Protein AF-A0A955BKN8-F1 (afdb_monomer_lite)

Foldseek 3Di:
DDDDDDDDPPPPPDPDPDPDDDDDPDDDPLVLAEDELVVVVVCLVVVQAAEEELDPDVVQCLVLAFPSHDYPVVCVVCVVVDDLARAYEYAYCDPPRVSQSVVLVVSVVVRSVRRHYYPNGSVSCVVVVGDGD

pLDDT: mean 83.23, std 20.93, range [38.75, 98.19]

Secondary structure (DSSP, 8-state):
-------------------------SS-TTTTSEE-HHHHHHHHHTTSEEEEE--S-HHHHHTTPBTTEE-HHHHHHHGGGS-TTSEEEEE-SSGGGHHHHHHHHHHHHTT-TTEEEETTHHHHHHHTT--B-

Sequence (133 aa):
MTRYLGAGFALQLGMSPLRHNYLVLGECIMADRSINVAQARNDVQVANALLVCAYEDDEKCKQNQLEDSISLQEFNTKKDELTEDREIIFYCACPNDELSSELAQQYQDRGFRQAKFLEGGVEAWKNQGFPVA

Structure (mmCIF, N/CA/C/O backbone):
data_AF-A0A955BKN8-F1
#
_entry.id   AF-A0A955BKN8-F1
#
loop_
_atom_site.group_PDB
_atom_site.id
_atom_site.type_symbol
_atom_site.label_atom_id
_atom_site.label_alt_id
_atom_site.label_comp_id
_atom_site.label_asym_id
_atom_site.label_entity_id
_atom_site.label_seq_id
_atom_site.pdbx_PDB_ins_code
_atom_site.Cartn_x
_atom_site.Cartn_y
_atom_site.Cartn_z
_atom_site.occupancy
_atom_site.B_iso_or_equiv
_atom_site.auth_seq_id
_atom_site.auth_comp_id
_atom_site.auth_asym_id
_atom_site.auth_atom_id
_atom_site.pdbx_PDB_model_num
ATOM 1 N N . MET A 1 1 ? -21.159 -34.997 -65.247 1.00 51.34 1 MET A N 1
ATOM 2 C CA . MET A 1 1 ? -20.323 -35.162 -64.040 1.00 51.34 1 MET A CA 1
ATOM 3 C C . MET A 1 1 ? -19.461 -33.923 -63.925 1.00 51.34 1 MET A C 1
ATOM 5 O O . MET A 1 1 ? -18.718 -33.704 -64.862 1.00 51.34 1 MET A O 1
ATOM 9 N N . THR A 1 2 ? -19.677 -33.092 -62.900 1.00 39.97 2 THR A N 1
ATOM 10 C CA . THR A 1 2 ? -18.671 -32.392 -62.068 1.00 39.97 2 THR A CA 1
ATOM 11 C C . THR A 1 2 ? -19.455 -31.570 -61.040 1.00 39.97 2 THR A C 1
ATOM 13 O O . THR A 1 2 ? -20.379 -30.838 -61.379 1.00 39.97 2 THR A O 1
ATOM 16 N N . ARG A 1 3 ? -19.146 -31.813 -59.768 1.00 47.12 3 ARG A N 1
ATOM 17 C CA . ARG A 1 3 ? -19.747 -31.224 -58.564 1.00 47.12 3 ARG A CA 1
ATOM 18 C C . ARG A 1 3 ? -19.291 -29.771 -58.411 1.00 47.12 3 ARG A C 1
ATOM 20 O O . ARG A 1 3 ? -18.150 -29.516 -58.750 1.00 47.12 3 ARG A O 1
ATOM 27 N N . TYR A 1 4 ? -20.094 -28.904 -57.792 1.00 43.53 4 TYR A N 1
ATOM 28 C CA . TYR A 1 4 ? -19.626 -27.972 -56.751 1.00 43.53 4 TYR A CA 1
ATOM 29 C C . TYR A 1 4 ? -20.832 -27.443 -55.957 1.00 43.53 4 TYR A C 1
ATOM 31 O O . TYR A 1 4 ? -21.659 -26.695 -56.466 1.00 43.53 4 TYR A O 1
ATOM 39 N N . LEU A 1 5 ? -20.933 -27.893 -54.704 1.00 51.81 5 LEU A N 1
ATOM 40 C CA . LEU A 1 5 ? -21.742 -27.286 -53.649 1.00 51.81 5 LEU A CA 1
ATOM 41 C C . LEU A 1 5 ? -20.912 -26.139 -53.066 1.00 51.81 5 LEU A C 1
ATOM 43 O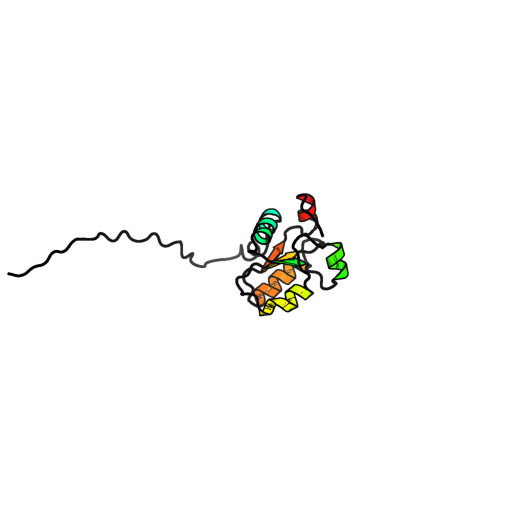 O . LEU A 1 5 ? -19.814 -26.380 -52.570 1.00 51.81 5 LEU A O 1
ATOM 47 N N . GLY A 1 6 ? -21.426 -24.915 -53.130 1.00 38.75 6 GLY A N 1
ATOM 48 C CA . GLY A 1 6 ? -20.866 -23.754 -52.445 1.00 38.75 6 GLY A CA 1
ATOM 49 C C . GLY A 1 6 ? -21.928 -23.154 -51.538 1.00 38.75 6 GLY A C 1
ATOM 50 O O . GLY A 1 6 ? -22.732 -22.341 -51.984 1.00 38.75 6 GLY A O 1
ATOM 51 N N . ALA A 1 7 ? -21.959 -23.592 -50.281 1.00 52.12 7 ALA A N 1
ATOM 52 C CA . ALA A 1 7 ? -22.715 -22.934 -49.228 1.00 52.12 7 ALA A CA 1
ATOM 53 C C . ALA A 1 7 ? -22.016 -21.609 -48.894 1.00 52.12 7 ALA A C 1
ATOM 55 O O . ALA A 1 7 ? -20.889 -21.603 -48.398 1.00 52.12 7 ALA A O 1
ATOM 56 N N . GLY A 1 8 ? -22.673 -20.490 -49.193 1.00 40.53 8 GLY A N 1
ATOM 57 C CA . GLY A 1 8 ? -22.252 -19.175 -48.729 1.00 40.53 8 GLY A CA 1
ATOM 58 C C . GLY A 1 8 ? -22.480 -19.067 -47.225 1.00 40.53 8 GLY A C 1
ATOM 59 O O . GLY A 1 8 ? -23.577 -18.736 -46.788 1.00 40.53 8 GLY A O 1
ATOM 60 N N . PHE A 1 9 ? -21.449 -19.353 -46.432 1.00 47.19 9 PHE A N 1
ATOM 61 C CA . PHE A 1 9 ? -21.378 -18.879 -45.055 1.00 47.19 9 PHE A CA 1
ATOM 62 C C . PHE A 1 9 ? -21.058 -17.384 -45.112 1.00 47.19 9 PHE A C 1
ATOM 64 O O . PHE A 1 9 ? -19.929 -16.985 -45.398 1.00 47.19 9 PHE A O 1
ATOM 71 N N . ALA A 1 10 ? -22.074 -16.553 -44.883 1.00 45.81 10 ALA A N 1
ATOM 72 C CA . ALA A 1 10 ? -21.869 -15.156 -44.551 1.00 45.81 10 ALA A CA 1
ATOM 73 C C . ALA A 1 10 ? -21.080 -15.109 -43.235 1.00 45.81 10 ALA A C 1
ATOM 75 O O . ALA A 1 10 ? -21.600 -15.431 -42.168 1.00 45.81 10 ALA A O 1
ATOM 76 N N . LEU A 1 11 ? -19.794 -14.771 -43.334 1.00 42.34 11 LEU A N 1
ATOM 77 C CA . LEU A 1 11 ? -18.946 -14.450 -42.197 1.00 42.34 11 LEU A CA 1
ATOM 78 C C . LEU A 1 11 ? -19.540 -13.226 -41.503 1.00 42.34 11 LEU A C 1
ATOM 80 O O . LEU A 1 11 ? -19.428 -12.095 -41.972 1.00 42.34 11 LEU A O 1
ATOM 84 N N . GLN A 1 12 ? -20.192 -13.487 -40.378 1.00 43.38 12 GLN A N 1
ATOM 85 C CA . GLN A 1 12 ? -20.501 -12.505 -39.360 1.00 43.38 12 GLN A CA 1
ATOM 86 C C . GLN A 1 12 ? -19.153 -11.975 -38.861 1.00 43.38 12 GLN A C 1
ATOM 88 O O . GLN A 1 12 ? -18.432 -12.656 -38.133 1.00 43.38 12 GLN A O 1
ATOM 93 N N . LEU A 1 13 ? -18.757 -10.807 -39.374 1.00 47.28 13 LEU A N 1
ATOM 94 C CA . LEU A 1 13 ? -17.548 -10.110 -38.956 1.00 47.28 13 LEU A CA 1
ATOM 95 C C . LEU A 1 13 ? -17.603 -9.936 -37.439 1.00 47.28 13 LEU A C 1
ATOM 97 O O . LEU A 1 13 ? -18.543 -9.352 -36.898 1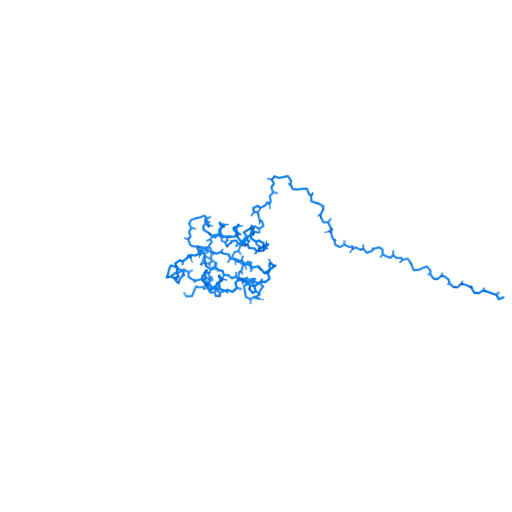.00 47.28 13 LEU A O 1
ATOM 101 N N . GLY A 1 14 ? -16.604 -10.515 -36.779 1.00 43.66 14 GLY A N 1
ATOM 102 C CA . GLY A 1 14 ? -16.444 -10.483 -35.342 1.00 43.66 14 GLY A CA 1
ATOM 103 C C . GLY A 1 14 ? -16.445 -9.052 -34.823 1.00 43.66 14 GLY A C 1
ATOM 104 O O . GLY A 1 14 ? -15.682 -8.200 -35.278 1.00 43.66 14 GLY A O 1
ATOM 105 N N . MET A 1 15 ? -17.287 -8.817 -33.822 1.00 46.47 15 MET A N 1
ATOM 106 C CA . MET A 1 15 ? -17.069 -7.758 -32.849 1.00 46.47 15 MET A CA 1
ATOM 107 C C . MET A 1 15 ? -15.809 -8.131 -32.062 1.00 46.47 15 MET A C 1
ATOM 109 O O . MET A 1 15 ? -15.871 -8.808 -31.041 1.00 46.47 15 MET A O 1
ATOM 113 N N . SER A 1 16 ? -14.649 -7.755 -32.589 1.00 47.81 16 SER A N 1
ATOM 114 C CA . SER A 1 16 ? -13.401 -7.766 -31.834 1.00 47.81 16 SER A CA 1
ATOM 115 C C . SER A 1 16 ? -13.460 -6.644 -30.790 1.00 47.81 16 SER A C 1
ATOM 117 O O . SER A 1 16 ? -13.857 -5.528 -31.141 1.00 47.81 16 SER A O 1
ATOM 119 N N . PRO A 1 17 ? -13.084 -6.892 -29.522 1.00 40.28 17 PRO A N 1
ATOM 120 C CA . PRO A 1 17 ? -13.060 -5.847 -28.512 1.00 40.28 17 PRO A CA 1
ATOM 121 C C . PRO A 1 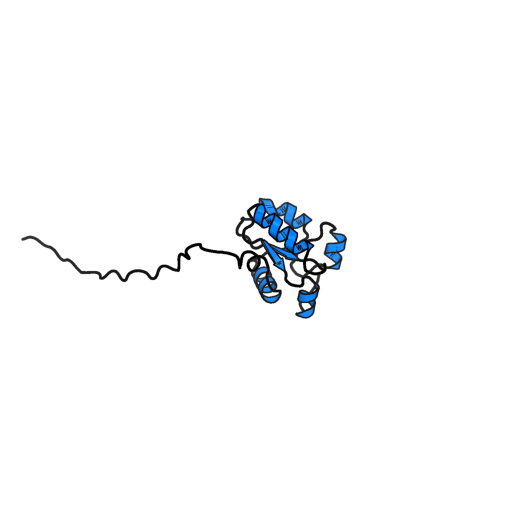17 ? -12.000 -4.799 -28.864 1.00 40.28 17 PRO A C 1
ATOM 123 O O . PRO A 1 17 ? -10.978 -5.074 -29.495 1.00 40.28 17 PRO A O 1
ATOM 126 N N . LEU A 1 18 ? -12.322 -3.567 -28.491 1.00 40.53 18 LEU A N 1
ATOM 127 C CA . LEU A 1 18 ? -11.687 -2.320 -28.890 1.00 40.53 18 LEU A CA 1
ATOM 128 C C . LEU A 1 18 ? -10.165 -2.348 -28.686 1.00 40.53 18 LEU A C 1
ATOM 130 O O . LEU A 1 18 ? -9.668 -2.279 -27.565 1.00 40.53 18 LEU A O 1
ATOM 134 N N . ARG A 1 19 ? -9.421 -2.355 -29.794 1.00 42.38 19 ARG A N 1
ATOM 135 C CA . ARG A 1 19 ? -8.012 -1.958 -29.824 1.00 42.38 19 ARG A CA 1
ATOM 136 C C . ARG A 1 19 ? -7.978 -0.430 -29.725 1.00 42.38 19 ARG A C 1
ATOM 138 O O . ARG A 1 19 ? -8.045 0.252 -30.746 1.00 42.38 19 ARG A O 1
ATOM 145 N N . HIS A 1 20 ? -7.975 0.106 -28.505 1.00 45.31 20 HIS A N 1
ATOM 146 C CA . HIS A 1 20 ? -7.913 1.553 -28.307 1.00 45.31 20 HIS A CA 1
ATOM 147 C C . HIS A 1 20 ? -6.553 2.086 -28.760 1.00 45.31 20 HIS A C 1
ATOM 149 O O . HIS A 1 20 ? -5.495 1.709 -28.262 1.00 45.31 20 HIS A O 1
ATOM 155 N N . ASN A 1 21 ? -6.634 2.925 -29.786 1.00 40.91 21 ASN A N 1
ATOM 156 C CA . ASN A 1 21 ? -5.540 3.606 -30.446 1.00 40.91 21 ASN A CA 1
ATOM 157 C C . ASN A 1 21 ? -5.006 4.710 -29.521 1.00 40.91 21 ASN A C 1
ATOM 159 O O . ASN A 1 21 ? -5.771 5.528 -29.012 1.00 40.91 21 ASN A O 1
ATOM 163 N N . TYR A 1 22 ? -3.700 4.689 -29.288 1.00 49.53 22 TYR A N 1
ATOM 164 C CA . TYR A 1 22 ? -2.992 5.500 -28.305 1.00 49.53 22 TYR A CA 1
ATOM 165 C C . TYR A 1 22 ? -2.803 6.936 -28.821 1.00 49.53 22 TYR A C 1
ATOM 167 O O . TYR A 1 22 ? -1.988 7.174 -29.709 1.00 49.53 22 TYR A O 1
ATOM 175 N N . LEU A 1 23 ? -3.539 7.893 -28.254 1.00 43.78 23 LEU A N 1
ATOM 176 C CA . LEU A 1 23 ? -3.232 9.327 -28.288 1.00 43.78 23 LEU A CA 1
ATOM 177 C C . LEU A 1 23 ? -3.632 9.914 -26.928 1.00 43.78 23 LEU A C 1
ATOM 179 O O . LEU A 1 23 ? -4.776 10.315 -26.738 1.00 43.78 23 LEU A O 1
ATOM 183 N N . VAL A 1 24 ? -2.700 9.940 -25.972 1.00 46.44 24 VAL A N 1
ATOM 184 C CA . VAL A 1 24 ? -2.889 10.613 -24.677 1.00 46.44 24 VAL A CA 1
ATOM 185 C C . VAL A 1 24 ? -2.011 11.861 -24.666 1.00 46.44 24 VAL A C 1
ATOM 187 O O . VAL A 1 24 ? -0.819 11.804 -24.373 1.00 46.44 24 VAL A O 1
ATOM 190 N N . LEU A 1 25 ? -2.601 12.996 -25.042 1.00 46.97 25 LEU A N 1
ATOM 191 C CA . LEU A 1 25 ? -2.052 14.317 -24.753 1.00 46.97 25 LEU A CA 1
ATOM 192 C C . LEU A 1 25 ? -2.634 14.770 -23.408 1.00 46.97 25 LEU A C 1
ATOM 194 O O . LEU A 1 25 ? -3.795 15.151 -23.336 1.00 46.97 25 LEU A O 1
ATOM 198 N N . GLY A 1 26 ? -1.812 14.741 -22.358 1.00 49.31 26 GLY A N 1
ATOM 199 C CA . GLY A 1 26 ? -1.902 15.708 -21.258 1.00 49.31 26 GLY A CA 1
ATOM 200 C C . GLY A 1 26 ? -2.800 15.416 -20.053 1.00 49.31 26 GLY A C 1
ATOM 201 O O . GLY A 1 26 ? -2.643 16.117 -19.062 1.00 49.31 26 GLY A O 1
ATOM 202 N N . GLU A 1 27 ? -3.659 14.396 -20.058 1.00 46.28 27 GLU A N 1
ATOM 203 C CA . GLU A 1 27 ? -4.449 13.988 -18.881 1.00 46.28 27 GLU A CA 1
ATOM 204 C C . GLU A 1 27 ? -4.526 12.445 -18.829 1.00 46.28 27 GLU A C 1
ATOM 206 O O . GLU A 1 27 ? -4.616 11.814 -19.877 1.00 46.28 27 GLU A O 1
ATOM 211 N N . CYS A 1 28 ? -4.471 11.841 -17.630 1.00 44.22 28 CYS A N 1
ATOM 212 C CA . CYS A 1 28 ? -4.704 10.407 -17.310 1.00 44.22 28 CYS A CA 1
ATOM 213 C C . CYS A 1 28 ? -3.527 9.455 -16.985 1.00 44.22 28 CYS A C 1
ATOM 215 O O . CYS A 1 28 ? -3.808 8.305 -16.669 1.00 44.22 28 CYS A O 1
ATOM 217 N N . ILE A 1 29 ? -2.254 9.871 -16.904 1.00 52.09 29 ILE A N 1
ATOM 218 C CA . ILE A 1 29 ? -1.205 8.960 -16.351 1.00 52.09 29 ILE A CA 1
ATOM 219 C C . ILE A 1 29 ? -1.250 8.905 -14.805 1.00 52.09 29 ILE A C 1
ATOM 221 O O . ILE A 1 29 ? -0.746 7.978 -14.182 1.00 52.09 29 ILE A O 1
ATOM 225 N N . MET A 1 30 ? -1.889 9.880 -14.148 1.00 49.38 30 MET A N 1
ATOM 226 C CA . MET A 1 30 ? -2.053 9.884 -12.684 1.00 49.38 30 MET A CA 1
ATOM 227 C C . MET A 1 30 ? -3.220 9.004 -12.210 1.00 49.38 30 MET A C 1
ATOM 229 O O . MET A 1 30 ? -3.104 8.360 -11.176 1.00 49.38 30 MET A O 1
ATOM 233 N N . ALA A 1 31 ? -4.327 8.978 -12.962 1.00 55.41 31 ALA A N 1
ATOM 234 C CA . ALA A 1 31 ? -5.590 8.371 -12.529 1.00 55.41 31 ALA A CA 1
ATOM 235 C C . ALA A 1 31 ? -5.556 6.834 -12.466 1.00 55.41 31 ALA A C 1
ATOM 237 O O . ALA A 1 31 ? -6.371 6.239 -11.777 1.00 55.41 31 ALA A O 1
ATOM 238 N N . ASP A 1 32 ? -4.617 6.195 -13.165 1.00 69.75 32 ASP A N 1
ATOM 239 C CA . ASP A 1 32 ? -4.456 4.734 -13.143 1.00 69.75 32 ASP A CA 1
ATOM 240 C C . ASP A 1 32 ? -3.593 4.243 -11.963 1.00 69.75 32 ASP A C 1
ATOM 242 O O . ASP A 1 32 ? -3.452 3.046 -11.726 1.00 69.75 32 ASP A O 1
ATOM 246 N N . ARG A 1 33 ? -2.986 5.169 -11.208 1.00 87.25 33 ARG A N 1
ATOM 247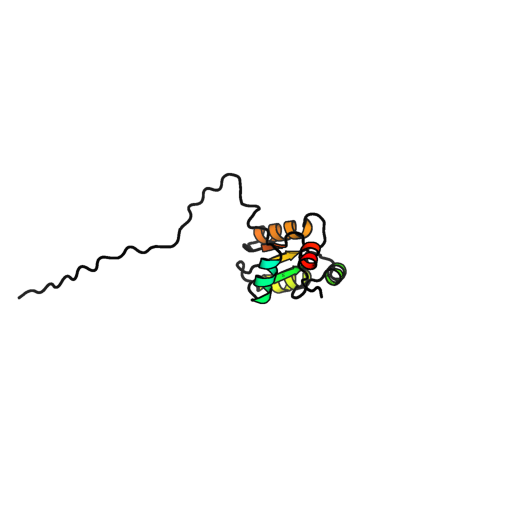 C CA . ARG A 1 33 ? -2.010 4.848 -10.151 1.00 87.25 33 ARG A CA 1
ATOM 248 C C . ARG A 1 33 ? -2.602 4.850 -8.751 1.00 87.25 33 ARG A C 1
ATOM 250 O O . ARG A 1 33 ? -1.900 4.513 -7.802 1.00 87.25 33 ARG A O 1
ATOM 257 N N . SER A 1 34 ? -3.868 5.219 -8.616 1.00 94.44 34 SER A N 1
ATOM 258 C CA . SER A 1 34 ? -4.585 5.242 -7.349 1.00 94.44 34 SER A CA 1
ATOM 259 C C . SER A 1 34 ? -5.742 4.245 -7.359 1.00 94.44 34 SER A C 1
ATOM 261 O O . SER A 1 34 ? -6.270 3.871 -8.408 1.00 94.44 34 SER A O 1
ATOM 263 N N . ILE A 1 35 ? -6.114 3.764 -6.177 1.00 96.50 35 ILE A N 1
ATOM 264 C CA . ILE A 1 35 ? -7.245 2.858 -5.985 1.00 96.50 35 ILE A CA 1
ATOM 265 C C . ILE A 1 35 ? -7.999 3.246 -4.717 1.00 96.50 35 ILE A C 1
ATOM 267 O O . ILE A 1 35 ? -7.406 3.492 -3.665 1.00 96.50 35 ILE A O 1
ATOM 271 N N . ASN A 1 36 ? -9.327 3.291 -4.806 1.00 97.00 36 ASN A N 1
ATOM 272 C CA . ASN A 1 36 ? -10.154 3.574 -3.641 1.00 97.00 36 ASN A CA 1
ATOM 273 C C . ASN A 1 36 ? -10.211 2.367 -2.691 1.00 97.00 36 ASN A C 1
ATOM 275 O O . ASN A 1 36 ? -10.041 1.213 -3.089 1.00 97.00 36 ASN A O 1
ATOM 279 N N . VAL A 1 37 ? -10.534 2.639 -1.429 1.00 97.25 37 VAL A N 1
ATOM 280 C CA . VAL A 1 37 ? -10.541 1.642 -0.350 1.00 97.25 37 VAL A CA 1
ATOM 281 C C . VAL A 1 37 ? -11.471 0.454 -0.615 1.00 97.25 37 VAL A C 1
ATOM 283 O O . VAL A 1 37 ? -11.110 -0.686 -0.326 1.00 97.25 37 VAL A O 1
ATOM 286 N N . ALA A 1 38 ? -12.666 0.692 -1.161 1.00 96.75 38 ALA A N 1
ATOM 287 C CA . ALA A 1 38 ? -13.642 -0.373 -1.385 1.00 96.75 38 ALA A CA 1
ATOM 288 C C . AL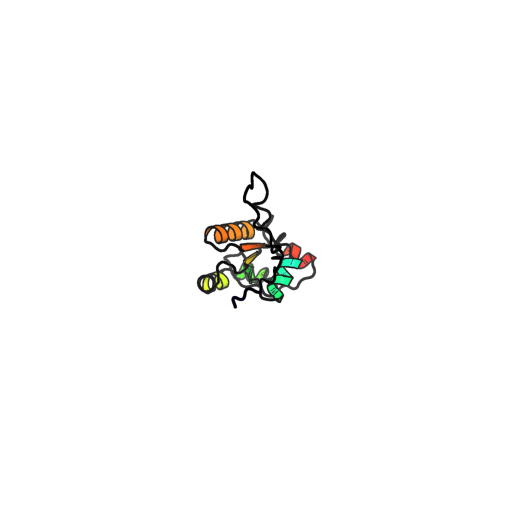A A 1 38 ? -13.163 -1.360 -2.459 1.00 96.75 38 ALA A C 1
ATOM 290 O O . ALA A 1 38 ? -13.262 -2.572 -2.264 1.00 96.75 38 ALA A O 1
ATOM 291 N N . GLN A 1 39 ? -12.609 -0.838 -3.555 1.00 97.06 39 GLN A N 1
ATOM 292 C CA . GLN A 1 39 ? -12.036 -1.648 -4.626 1.00 97.06 39 GLN A CA 1
ATOM 293 C C . GLN A 1 39 ? -10.791 -2.395 -4.131 1.00 97.06 39 GLN A C 1
ATOM 295 O O . GLN A 1 39 ? -10.742 -3.615 -4.247 1.00 97.06 39 GLN A O 1
ATOM 300 N N . ALA A 1 40 ? -9.865 -1.703 -3.456 1.00 97.31 40 ALA A N 1
ATOM 301 C CA . ALA A 1 40 ? -8.665 -2.319 -2.894 1.00 97.31 40 ALA A CA 1
ATOM 302 C C . ALA A 1 40 ? -8.995 -3.487 -1.953 1.00 97.31 40 ALA A C 1
ATOM 304 O O . ALA A 1 40 ? -8.417 -4.564 -2.070 1.00 97.31 40 ALA A O 1
ATOM 305 N N . ARG A 1 41 ? -9.966 -3.312 -1.044 1.00 96.81 41 ARG A N 1
ATOM 306 C CA . ARG A 1 41 ? -10.394 -4.394 -0.148 1.00 96.81 41 ARG A CA 1
ATOM 307 C C . ARG A 1 41 ? -10.964 -5.581 -0.921 1.00 96.81 41 ARG A C 1
ATOM 309 O O . ARG A 1 41 ? -10.662 -6.719 -0.572 1.00 96.81 41 ARG A O 1
ATOM 316 N N . ASN A 1 42 ? -11.779 -5.333 -1.948 1.00 97.12 42 ASN A N 1
ATOM 317 C CA . ASN A 1 42 ? -12.325 -6.404 -2.775 1.00 97.12 42 ASN A CA 1
ATOM 318 C C . ASN A 1 42 ? -11.207 -7.201 -3.455 1.00 97.12 42 ASN A C 1
ATOM 320 O O . ASN A 1 42 ? -11.177 -8.422 -3.311 1.00 97.12 42 ASN A O 1
ATOM 324 N N . ASP A 1 43 ? -10.268 -6.512 -4.108 1.00 96.38 43 ASP A N 1
ATOM 325 C CA . ASP A 1 43 ? -9.171 -7.133 -4.853 1.00 96.38 43 ASP A CA 1
ATOM 326 C C . ASP A 1 43 ? -8.227 -7.933 -3.945 1.00 96.38 43 ASP A C 1
ATOM 328 O O . ASP A 1 43 ? -7.760 -9.011 -4.324 1.00 96.38 43 ASP A O 1
ATOM 332 N N . VAL A 1 44 ? -7.998 -7.464 -2.716 1.00 96.31 44 VAL A N 1
ATOM 333 C CA . VAL A 1 44 ? -7.220 -8.188 -1.698 1.00 96.31 44 VAL A CA 1
ATOM 334 C C . VAL A 1 44 ? -7.958 -9.447 -1.234 1.00 96.31 44 VAL A C 1
ATOM 336 O O . VAL A 1 44 ? -7.375 -10.530 -1.223 1.00 96.31 44 VAL A O 1
ATOM 339 N N . GLN A 1 45 ? -9.256 -9.349 -0.927 1.00 95.19 45 GLN A N 1
ATOM 340 C CA . GLN A 1 45 ? -10.050 -10.473 -0.410 1.00 95.19 45 GLN A CA 1
ATOM 341 C C . GLN A 1 45 ? -10.239 -11.611 -1.416 1.00 95.19 45 GLN A C 1
ATOM 343 O O . GLN A 1 45 ? -10.313 -12.775 -1.025 1.00 95.19 45 GLN A O 1
ATOM 348 N N . VAL A 1 46 ? -10.305 -11.299 -2.712 1.00 95.25 46 VAL A N 1
ATOM 349 C CA . VAL A 1 46 ? -10.358 -12.318 -3.774 1.00 95.25 46 VAL A CA 1
ATOM 350 C C . VAL A 1 46 ? -8.965 -12.749 -4.249 1.00 95.25 46 VAL A C 1
ATOM 352 O O . VAL A 1 46 ? -8.846 -13.444 -5.255 1.00 95.25 46 VAL A O 1
ATOM 355 N N . ALA A 1 47 ? -7.912 -12.355 -3.523 1.00 90.62 47 ALA A N 1
ATOM 356 C CA . ALA A 1 47 ? -6.512 -12.654 -3.804 1.00 90.62 47 ALA A CA 1
ATOM 357 C C . ALA A 1 47 ? -6.026 -12.201 -5.196 1.00 90.62 47 ALA A C 1
ATOM 359 O O . ALA A 1 47 ? -5.069 -12.776 -5.724 1.00 90.62 47 ALA A O 1
ATOM 360 N N . ASN A 1 48 ? -6.625 -11.152 -5.767 1.00 91.62 48 ASN A N 1
ATOM 361 C CA . ASN A 1 48 ? -6.185 -10.513 -7.012 1.00 91.62 48 ASN A CA 1
ATOM 362 C C . ASN A 1 48 ? -5.065 -9.489 -6.779 1.00 91.62 48 ASN A C 1
ATOM 364 O O . ASN A 1 48 ? -4.196 -9.342 -7.639 1.00 91.62 48 ASN A O 1
ATOM 368 N N . ALA A 1 49 ? -5.037 -8.859 -5.603 1.00 96.12 49 ALA A N 1
ATOM 369 C CA . ALA A 1 49 ? -4.037 -7.866 -5.225 1.00 96.12 49 ALA A CA 1
ATOM 370 C C . ALA A 1 49 ? -3.195 -8.294 -4.015 1.00 96.12 49 ALA A C 1
ATOM 372 O O . ALA A 1 49 ? -3.522 -9.241 -3.296 1.00 96.12 49 ALA A O 1
ATOM 373 N N . LEU A 1 50 ? -2.075 -7.603 -3.805 1.00 97.38 50 LEU A N 1
ATOM 374 C CA . LEU A 1 50 ? -1.335 -7.590 -2.544 1.00 97.38 50 LEU A CA 1
ATOM 375 C C . LEU A 1 50 ? -1.433 -6.197 -1.928 1.00 97.38 50 LEU A C 1
ATOM 377 O O . LEU A 1 50 ? -1.084 -5.216 -2.583 1.00 97.38 50 LEU A O 1
ATOM 381 N N . LEU A 1 51 ? -1.864 -6.117 -0.670 1.00 98.06 51 LEU A N 1
ATOM 382 C CA . LEU A 1 51 ? -1.852 -4.876 0.099 1.00 98.06 51 LEU A CA 1
ATOM 383 C C . LEU A 1 51 ? -0.530 -4.767 0.857 1.00 98.06 51 LEU A C 1
ATOM 385 O O . LEU A 1 51 ? -0.189 -5.642 1.653 1.00 98.06 51 LEU A O 1
ATOM 389 N N . VAL A 1 52 ? 0.221 -3.702 0.599 1.00 98.12 52 VAL A N 1
ATOM 390 C CA . VAL A 1 52 ? 1.588 -3.531 1.090 1.00 98.12 52 VAL A CA 1
ATOM 391 C C . VAL A 1 52 ? 1.704 -2.239 1.881 1.00 98.12 52 VAL A C 1
ATOM 393 O O . VAL A 1 52 ? 1.416 -1.141 1.407 1.00 98.12 52 VAL A O 1
ATOM 396 N N . CYS A 1 53 ? 2.174 -2.372 3.107 1.00 97.75 53 CYS A N 1
ATOM 397 C CA . CYS A 1 53 ? 2.501 -1.253 3.967 1.00 97.75 53 CYS A CA 1
ATOM 398 C C . CYS A 1 53 ? 3.743 -0.525 3.444 1.00 97.75 53 CYS A C 1
ATOM 400 O O . CYS A 1 53 ? 4.786 -1.143 3.261 1.00 97.75 53 CYS A O 1
ATOM 402 N N . ALA A 1 54 ? 3.651 0.783 3.211 1.00 97.12 54 ALA A N 1
ATOM 403 C CA . ALA A 1 54 ? 4.707 1.552 2.550 1.00 97.12 54 ALA A CA 1
ATOM 404 C C . ALA A 1 54 ? 5.903 1.905 3.457 1.00 97.12 54 ALA A C 1
ATOM 406 O O . ALA A 1 54 ? 6.907 2.422 2.974 1.00 97.12 54 ALA A O 1
ATOM 407 N N . TYR A 1 55 ? 5.810 1.678 4.770 1.00 94.50 55 TYR A N 1
ATOM 408 C CA . TYR A 1 55 ? 6.879 2.030 5.706 1.00 94.50 55 TYR A CA 1
ATOM 409 C C . TYR A 1 55 ? 8.043 1.035 5.644 1.00 94.50 55 TYR A C 1
ATOM 411 O O . TYR A 1 55 ? 7.835 -0.172 5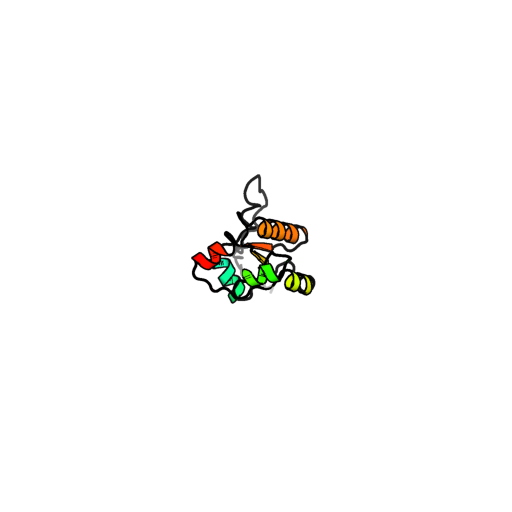.708 1.00 94.50 55 TYR A O 1
ATOM 419 N N . GLU A 1 56 ? 9.271 1.558 5.595 1.00 90.25 56 GLU A N 1
ATOM 420 C CA . GLU A 1 56 ? 10.496 0.758 5.761 1.00 90.25 56 GLU A CA 1
ATOM 421 C C . GLU A 1 56 ? 10.684 0.266 7.205 1.00 90.25 56 GLU A C 1
ATOM 423 O O . GLU A 1 56 ? 11.314 -0.761 7.438 1.00 90.25 56 GLU A O 1
ATOM 428 N N . ASP A 1 57 ? 10.144 1.007 8.176 1.00 93.44 57 ASP A N 1
ATOM 429 C CA . ASP A 1 57 ? 10.152 0.640 9.590 1.00 93.44 57 ASP A CA 1
ATOM 430 C C . ASP A 1 57 ? 8.972 -0.297 9.895 1.00 93.44 57 ASP A C 1
ATOM 432 O O . ASP A 1 57 ? 7.807 0.121 9.905 1.00 93.44 57 ASP A O 1
ATOM 436 N N . ASP A 1 58 ? 9.285 -1.565 10.168 1.00 90.94 58 ASP A N 1
ATOM 437 C CA . ASP A 1 58 ? 8.299 -2.596 10.492 1.00 90.94 58 ASP A CA 1
ATOM 438 C C . ASP A 1 58 ? 7.488 -2.277 11.756 1.00 90.94 58 ASP A C 1
ATOM 440 O O . ASP A 1 58 ? 6.316 -2.642 11.833 1.00 90.94 58 ASP A O 1
ATOM 444 N N . GLU A 1 59 ? 8.050 -1.581 12.747 1.00 94.12 59 GLU A N 1
ATOM 445 C CA . GLU A 1 59 ? 7.302 -1.197 13.951 1.00 94.12 59 GLU A CA 1
ATOM 446 C C . GLU A 1 59 ? 6.267 -0.123 13.624 1.00 94.12 59 GLU A C 1
ATOM 448 O O . GLU A 1 59 ? 5.112 -0.204 14.054 1.00 94.12 59 GLU A O 1
ATOM 453 N N . LYS A 1 60 ? 6.640 0.850 12.786 1.00 92.75 60 LYS A N 1
ATOM 454 C CA . LYS A 1 60 ? 5.689 1.846 12.276 1.00 92.75 60 LYS A CA 1
ATOM 455 C C . LYS A 1 60 ? 4.604 1.196 11.426 1.00 92.75 60 LYS A C 1
ATOM 457 O O . LYS A 1 60 ? 3.447 1.626 11.473 1.00 92.75 60 LYS A O 1
ATOM 462 N N . CYS A 1 61 ? 4.969 0.163 10.672 1.00 95.00 61 CYS A N 1
ATOM 463 C CA . CYS A 1 61 ? 4.015 -0.618 9.915 1.00 95.00 61 CYS A CA 1
ATOM 464 C C . CYS A 1 61 ? 3.015 -1.343 10.823 1.00 95.00 61 CYS A C 1
ATOM 466 O O . CYS A 1 61 ? 1.815 -1.159 10.646 1.00 95.00 61 CYS A O 1
ATOM 468 N N . LYS A 1 62 ? 3.486 -2.072 11.843 1.00 94.94 62 LYS A N 1
ATOM 469 C CA . LYS A 1 62 ? 2.637 -2.782 12.819 1.00 94.94 62 LYS A CA 1
ATOM 470 C C . LYS A 1 62 ? 1.635 -1.857 13.506 1.00 94.94 62 LYS A C 1
ATOM 472 O O . LYS A 1 62 ? 0.481 -2.216 13.679 1.00 94.94 62 LYS A O 1
ATOM 477 N N . GLN A 1 63 ? 2.043 -0.635 13.846 1.00 94.06 63 GLN A N 1
ATOM 478 C CA . GLN A 1 63 ? 1.152 0.365 14.454 1.00 94.06 63 GLN A CA 1
ATOM 479 C C . GLN A 1 63 ? 0.008 0.824 13.532 1.00 94.06 63 GLN A C 1
ATOM 481 O O . GLN A 1 63 ? -0.977 1.395 14.000 1.00 94.06 63 GLN A O 1
ATOM 486 N N . ASN A 1 64 ? 0.156 0.627 12.223 1.00 92.38 64 ASN A N 1
ATOM 487 C CA . ASN A 1 64 ? -0.758 1.097 11.187 1.00 92.38 64 ASN A CA 1
ATOM 488 C C . ASN A 1 64 ? -1.215 -0.043 10.265 1.00 92.38 64 ASN A C 1
ATOM 490 O O . ASN A 1 64 ? -1.645 0.218 9.139 1.00 92.38 64 ASN A O 1
ATOM 494 N N . GLN A 1 65 ? -1.075 -1.295 10.700 1.00 96.12 65 GLN A N 1
ATOM 495 C CA . GLN A 1 65 ? -1.249 -2.439 9.821 1.00 96.12 65 GLN A CA 1
ATOM 496 C C . GLN A 1 65 ? -2.729 -2.626 9.481 1.00 96.12 65 GLN A C 1
ATOM 498 O O . GLN A 1 65 ? -3.588 -2.657 10.361 1.00 96.12 65 GLN A O 1
ATOM 503 N N . LEU A 1 66 ? -3.042 -2.713 8.190 1.00 97.06 66 LEU A N 1
ATOM 504 C CA . LEU A 1 66 ? -4.397 -3.020 7.733 1.00 97.06 66 LEU A CA 1
ATOM 505 C C . LEU A 1 66 ? -4.589 -4.541 7.724 1.00 97.06 66 LEU A C 1
ATOM 507 O O . LEU A 1 66 ? -3.618 -5.281 7.544 1.00 97.06 66 LEU A O 1
ATOM 511 N N . GLU A 1 67 ? -5.819 -5.019 7.914 1.00 95.62 67 GLU A N 1
ATOM 512 C CA . GLU A 1 67 ? -6.112 -6.449 7.745 1.00 95.62 67 GLU A CA 1
ATOM 513 C C . GLU A 1 67 ? -5.673 -6.925 6.346 1.00 95.62 67 GLU A C 1
ATOM 515 O O . GLU A 1 67 ? -5.764 -6.176 5.372 1.00 95.62 67 GLU A O 1
ATOM 520 N N . ASP A 1 68 ? -5.153 -8.153 6.263 1.00 94.75 68 ASP A N 1
ATOM 521 C CA . ASP A 1 68 ? -4.658 -8.787 5.031 1.00 94.75 68 ASP A CA 1
ATOM 522 C C . ASP A 1 68 ? -3.477 -8.071 4.339 1.00 94.75 68 ASP A C 1
ATOM 524 O O . ASP A 1 68 ? -3.153 -8.361 3.184 1.00 94.75 68 ASP A O 1
ATOM 528 N N . SER A 1 69 ? -2.791 -7.161 5.043 1.00 97.12 69 SER A N 1
ATOM 529 C CA . SER A 1 69 ? -1.588 -6.493 4.536 1.00 97.12 69 SER A CA 1
ATOM 530 C C . SER A 1 69 ? -0.275 -7.156 4.961 1.00 97.12 69 SER A C 1
ATOM 532 O O . SER A 1 69 ? -0.159 -7.722 6.051 1.00 97.12 69 SER A O 1
ATOM 534 N N . ILE A 1 70 ? 0.741 -7.017 4.105 1.00 97.00 70 ILE A N 1
ATOM 535 C CA . ILE A 1 70 ? 2.130 -7.427 4.363 1.00 97.00 70 ILE A CA 1
ATOM 536 C C . ILE A 1 70 ? 3.049 -6.209 4.528 1.00 97.00 70 ILE A C 1
ATOM 538 O O . ILE A 1 70 ? 2.749 -5.113 4.039 1.00 97.00 70 ILE A O 1
ATOM 542 N N . SER A 1 71 ? 4.193 -6.391 5.196 1.00 97.31 71 SER A N 1
ATOM 543 C CA . SER A 1 71 ? 5.201 -5.329 5.316 1.00 97.31 71 SER A CA 1
ATOM 544 C C . SER A 1 71 ? 5.954 -5.103 4.001 1.00 97.31 71 SER A C 1
ATOM 546 O O . SER A 1 71 ? 6.015 -5.983 3.134 1.00 97.31 71 SER A O 1
ATOM 548 N N . LEU A 1 72 ? 6.587 -3.932 3.859 1.00 96.81 72 LEU A N 1
ATOM 549 C CA . LEU A 1 72 ? 7.456 -3.648 2.716 1.00 96.81 72 LEU A CA 1
ATOM 550 C C . LEU A 1 72 ? 8.621 -4.646 2.631 1.00 96.81 72 LEU A C 1
ATOM 552 O O . LEU A 1 72 ? 9.008 -5.057 1.538 1.00 96.81 72 LEU A O 1
ATOM 556 N N . GLN A 1 73 ? 9.164 -5.071 3.776 1.00 95.75 73 GLN A N 1
ATOM 557 C CA . GLN A 1 73 ? 10.234 -6.067 3.842 1.00 95.75 73 GLN A CA 1
ATOM 558 C C . GLN A 1 73 ? 9.782 -7.435 3.311 1.00 95.75 73 GLN A C 1
ATOM 560 O O . GLN A 1 73 ? 10.496 -8.071 2.527 1.00 95.75 73 GLN A O 1
ATOM 565 N N . GLU A 1 74 ? 8.590 -7.883 3.706 1.00 96.19 74 GLU A N 1
ATOM 566 C CA . GLU A 1 74 ? 8.023 -9.141 3.226 1.00 96.19 74 GLU A CA 1
ATOM 567 C C . GLU A 1 74 ? 7.757 -9.082 1.719 1.00 96.19 74 GLU A C 1
ATOM 569 O O . GLU A 1 74 ? 8.142 -9.994 0.983 1.00 96.19 74 GLU A O 1
ATOM 574 N N . PHE A 1 75 ? 7.177 -7.977 1.243 1.00 96.44 75 PHE A N 1
ATOM 575 C CA . PHE A 1 75 ? 6.989 -7.737 -0.183 1.00 96.44 75 PHE A CA 1
ATOM 576 C C . PHE A 1 75 ? 8.323 -7.786 -0.944 1.00 96.44 75 PHE A C 1
ATOM 578 O O . PHE A 1 75 ? 8.437 -8.511 -1.929 1.00 96.44 75 PHE A O 1
ATOM 585 N N . ASN A 1 76 ? 9.364 -7.110 -0.449 1.00 94.44 76 ASN A N 1
ATOM 586 C CA . ASN A 1 76 ? 10.694 -7.101 -1.064 1.00 94.44 76 ASN A CA 1
ATOM 587 C C . ASN A 1 76 ? 11.345 -8.486 -1.156 1.00 94.44 76 ASN A C 1
ATOM 589 O O . ASN A 1 76 ? 12.140 -8.718 -2.063 1.00 94.44 76 ASN A O 1
ATOM 593 N N . THR A 1 77 ? 11.011 -9.394 -0.239 1.00 95.44 77 THR A N 1
ATOM 594 C CA . THR A 1 77 ? 11.508 -10.778 -0.249 1.00 95.44 77 THR A CA 1
ATOM 595 C C . THR A 1 77 ? 10.790 -11.632 -1.296 1.00 95.44 77 THR A C 1
ATOM 597 O O . THR A 1 77 ? 11.390 -12.535 -1.868 1.00 95.44 77 THR A O 1
ATOM 600 N N . LYS A 1 78 ? 9.513 -11.339 -1.570 1.00 93.25 78 LYS A N 1
ATOM 601 C CA . LYS A 1 78 ? 8.660 -12.111 -2.489 1.00 93.25 78 LYS A CA 1
ATOM 602 C C . LYS A 1 78 ? 8.600 -11.537 -3.902 1.00 93.25 78 LYS A C 1
ATOM 604 O O . LYS A 1 78 ? 8.225 -12.249 -4.825 1.00 93.25 78 LYS A O 1
ATOM 609 N N . LYS A 1 79 ? 8.936 -10.255 -4.088 1.00 92.94 79 LYS A N 1
ATOM 610 C CA . LYS A 1 79 ? 8.701 -9.512 -5.340 1.00 92.94 79 LYS A CA 1
ATOM 611 C C . LYS A 1 79 ? 9.301 -10.176 -6.581 1.00 92.94 79 LYS A C 1
ATOM 613 O O . LYS A 1 79 ? 8.722 -10.056 -7.651 1.00 92.94 79 LYS A O 1
ATOM 618 N N . ASP A 1 80 ? 10.424 -10.880 -6.437 1.00 91.81 80 ASP A N 1
ATOM 619 C CA . ASP A 1 80 ? 11.119 -11.524 -7.559 1.00 91.81 80 ASP A CA 1
ATOM 620 C C . ASP A 1 80 ? 10.402 -12.804 -8.036 1.00 91.81 80 ASP A C 1
ATOM 622 O O . ASP A 1 80 ? 10.674 -13.305 -9.124 1.00 91.81 80 ASP A O 1
ATOM 626 N N . GLU A 1 81 ? 9.454 -13.314 -7.245 1.00 91.56 81 GLU A N 1
ATOM 627 C CA . GLU A 1 81 ? 8.579 -14.440 -7.585 1.00 91.56 81 GLU A CA 1
ATOM 628 C C . GLU A 1 81 ? 7.218 -13.974 -8.135 1.00 91.56 81 GLU A C 1
ATOM 630 O O . GLU A 1 81 ? 6.430 -14.787 -8.625 1.00 91.56 81 GLU A O 1
ATOM 635 N N . LEU A 1 82 ? 6.916 -12.672 -8.053 1.00 90.25 82 LEU A N 1
ATOM 636 C CA . LEU A 1 82 ? 5.652 -12.109 -8.518 1.00 90.25 82 LEU A CA 1
ATOM 637 C C . LEU A 1 82 ? 5.683 -11.858 -10.025 1.00 90.25 82 LEU A C 1
ATOM 639 O O . LEU A 1 82 ? 6.675 -11.414 -10.598 1.00 90.25 82 LEU A O 1
ATOM 643 N N . THR A 1 83 ? 4.542 -12.072 -10.672 1.00 89.94 83 THR A N 1
ATOM 644 C CA . THR A 1 83 ? 4.341 -11.633 -12.053 1.00 89.94 83 THR A CA 1
ATOM 645 C C . THR A 1 83 ? 4.223 -10.112 -12.109 1.00 89.94 83 THR A C 1
ATOM 647 O O . THR A 1 83 ? 3.529 -9.527 -11.281 1.00 89.94 83 THR A O 1
ATOM 650 N N . GLU A 1 84 ? 4.783 -9.481 -13.139 1.00 85.75 84 GLU A N 1
ATOM 651 C CA . GLU A 1 84 ? 4.687 -8.027 -13.380 1.00 85.75 84 GLU A CA 1
ATOM 652 C C . GLU A 1 84 ? 3.240 -7.499 -13.502 1.00 85.75 84 GLU A C 1
ATOM 654 O O . GLU A 1 84 ? 2.990 -6.310 -13.304 1.00 85.75 84 GLU A O 1
ATOM 659 N N . ASP A 1 85 ? 2.286 -8.381 -13.826 1.00 87.19 85 ASP A N 1
ATOM 660 C CA . ASP A 1 85 ? 0.846 -8.091 -13.910 1.00 87.19 85 ASP A CA 1
ATOM 661 C C . ASP A 1 85 ? 0.108 -8.199 -12.565 1.00 87.19 85 ASP A C 1
ATOM 663 O O . ASP A 1 85 ? -1.087 -7.910 -12.494 1.00 87.19 85 ASP A O 1
ATOM 667 N N . ARG A 1 86 ? 0.784 -8.638 -11.496 1.00 93.25 86 ARG A N 1
ATOM 668 C CA . ARG A 1 86 ? 0.179 -8.732 -10.164 1.00 93.25 86 ARG A CA 1
ATOM 669 C C . ARG A 1 86 ? -0.134 -7.324 -9.664 1.00 93.25 86 ARG A C 1
ATOM 671 O O . ARG A 1 86 ? 0.755 -6.476 -9.633 1.00 93.25 86 ARG A O 1
ATOM 678 N N . GLU A 1 87 ? -1.371 -7.095 -9.229 1.00 95.81 87 GLU A N 1
ATOM 679 C CA . GLU A 1 87 ? -1.740 -5.821 -8.616 1.00 95.81 87 GLU A CA 1
ATOM 680 C C . GLU A 1 87 ? -1.109 -5.691 -7.228 1.00 95.81 87 GLU A C 1
ATOM 682 O O . GLU A 1 87 ? -1.199 -6.593 -6.388 1.00 95.81 87 GLU A O 1
ATOM 687 N N . ILE A 1 88 ? -0.433 -4.567 -7.009 1.00 97.44 88 ILE A N 1
ATOM 688 C CA . ILE A 1 88 ? 0.262 -4.248 -5.765 1.00 97.44 88 ILE A CA 1
ATOM 689 C C . ILE A 1 88 ? -0.260 -2.899 -5.304 1.00 97.44 88 ILE A C 1
ATOM 691 O O . ILE A 1 88 ? -0.177 -1.920 -6.037 1.00 97.44 88 ILE A O 1
ATOM 695 N N . ILE A 1 89 ? -0.794 -2.844 -4.093 1.00 98.12 89 ILE A N 1
ATOM 696 C CA . ILE A 1 89 ? -1.435 -1.652 -3.550 1.00 98.12 89 ILE A CA 1
ATOM 697 C C . ILE A 1 89 ? -0.633 -1.204 -2.337 1.00 98.12 89 ILE A C 1
ATOM 699 O O . ILE A 1 89 ? -0.662 -1.853 -1.295 1.00 98.12 89 ILE A O 1
ATOM 703 N N . PHE A 1 90 ? 0.082 -0.092 -2.462 1.00 98.19 90 PHE A N 1
ATOM 704 C CA . PHE A 1 90 ? 0.822 0.509 -1.359 1.00 98.19 90 PHE A CA 1
ATOM 705 C C . PHE A 1 90 ? -0.077 1.421 -0.525 1.00 98.19 90 PHE A C 1
ATOM 707 O O . PHE A 1 90 ? -0.895 2.156 -1.070 1.00 98.19 90 PHE A O 1
ATOM 714 N N . TYR A 1 91 ? 0.101 1.446 0.793 1.00 98.19 91 TYR A N 1
ATOM 715 C CA . TYR A 1 91 ? -0.613 2.386 1.663 1.00 98.19 91 TYR A CA 1
ATOM 716 C C . TYR A 1 91 ? 0.300 2.974 2.744 1.00 98.19 91 TYR A C 1
ATOM 718 O O . TYR A 1 91 ? 1.240 2.329 3.211 1.00 98.19 91 TYR A O 1
ATOM 726 N N . CYS A 1 92 ? 0.003 4.198 3.180 1.00 97.00 92 CYS A N 1
ATOM 727 C CA . CYS A 1 92 ? 0.625 4.831 4.342 1.00 97.00 92 CYS A CA 1
ATOM 728 C C . CYS A 1 92 ? -0.445 5.497 5.230 1.00 97.00 92 CYS A C 1
ATOM 730 O O . CYS A 1 92 ? -1.609 5.609 4.859 1.00 97.00 92 CYS A O 1
ATOM 732 N N . ALA A 1 93 ? -0.049 5.961 6.414 1.00 94.81 93 ALA A N 1
ATOM 733 C CA . ALA A 1 93 ? -0.815 6.908 7.236 1.00 94.81 93 ALA A CA 1
ATOM 734 C C . ALA A 1 93 ? -0.263 8.347 7.107 1.00 94.81 93 ALA A C 1
ATOM 736 O O . ALA A 1 93 ? -0.390 9.163 8.018 1.00 94.81 93 ALA A O 1
ATOM 737 N N . CYS A 1 94 ? 0.462 8.629 6.024 1.00 91.69 94 CYS A N 1
ATOM 738 C CA . CYS A 1 94 ? 1.126 9.900 5.772 1.00 91.69 94 CYS A CA 1
ATOM 739 C C . CYS A 1 94 ? 0.187 10.894 5.064 1.00 91.69 94 CYS A C 1
ATOM 741 O O . CYS A 1 94 ? -0.688 10.462 4.314 1.00 91.69 94 CYS A O 1
ATOM 743 N N . PRO A 1 95 ? 0.340 12.214 5.280 1.00 90.88 95 PRO A N 1
ATOM 744 C CA . PRO A 1 95 ? -0.465 13.204 4.573 1.00 90.88 95 PRO A CA 1
ATOM 745 C C . PRO A 1 95 ? -0.331 13.051 3.055 1.00 90.88 95 PRO A C 1
ATOM 747 O O . PRO A 1 95 ? 0.773 12.863 2.549 1.00 90.88 95 PRO A O 1
ATOM 750 N N . ASN A 1 96 ? -1.451 13.177 2.340 1.00 89.94 96 ASN A N 1
ATOM 751 C CA . ASN A 1 96 ? -1.517 13.128 0.874 1.00 89.94 96 ASN A CA 1
ATOM 752 C C . ASN A 1 96 ? -0.931 11.855 0.233 1.00 89.94 96 ASN A C 1
ATOM 754 O O . ASN A 1 96 ? -0.528 11.902 -0.926 1.00 89.94 96 ASN A O 1
ATOM 758 N N . ASP A 1 97 ? -0.854 10.742 0.969 1.00 94.50 97 ASP A N 1
ATOM 759 C CA . ASP A 1 97 ? -0.385 9.449 0.456 1.00 94.50 97 ASP A CA 1
ATOM 760 C C . ASP A 1 97 ? 1.030 9.495 -0.162 1.00 94.50 97 ASP A C 1
ATOM 762 O O . ASP A 1 97 ? 1.368 8.684 -1.026 1.00 94.50 97 ASP A O 1
ATOM 766 N N . GLU A 1 98 ? 1.871 10.439 0.281 1.00 94.38 98 GLU A N 1
ATOM 767 C CA . GLU A 1 98 ? 3.171 10.767 -0.324 1.00 94.38 98 GLU A CA 1
ATOM 768 C C . GLU A 1 98 ? 4.060 9.528 -0.496 1.00 94.38 98 GLU A C 1
ATOM 770 O O . GLU A 1 98 ? 4.439 9.178 -1.611 1.00 94.38 98 GLU A O 1
ATOM 775 N N . LEU A 1 99 ? 4.296 8.787 0.589 1.00 94.44 99 LEU A N 1
ATOM 776 C CA . LEU A 1 99 ? 5.167 7.612 0.568 1.00 94.44 99 LEU A CA 1
ATOM 777 C C . LEU A 1 99 ? 4.609 6.482 -0.310 1.00 94.44 99 LEU A C 1
ATOM 779 O O . LEU A 1 99 ? 5.340 5.849 -1.067 1.00 94.44 99 LEU A O 1
ATOM 783 N N . SER A 1 100 ? 3.307 6.211 -0.211 1.00 96.38 100 SER A N 1
ATOM 784 C CA . SER A 1 100 ? 2.674 5.144 -0.988 1.00 96.38 100 SER A CA 1
ATOM 785 C C . SER A 1 100 ? 2.596 5.480 -2.476 1.00 96.38 100 SER A C 1
ATOM 787 O O . SER A 1 100 ? 2.791 4.594 -3.306 1.00 96.38 100 SER A O 1
ATOM 789 N N . SER A 1 101 ? 2.361 6.748 -2.821 1.00 95.69 101 SER A N 1
ATOM 790 C CA . SER A 1 101 ? 2.326 7.208 -4.211 1.00 95.69 101 SER A CA 1
ATOM 791 C C . SER A 1 101 ? 3.708 7.166 -4.867 1.00 95.69 101 SER A C 1
ATOM 793 O O . SER A 1 101 ? 3.827 6.721 -6.011 1.00 95.69 101 SER A O 1
ATOM 795 N N . GLU A 1 102 ? 4.761 7.535 -4.133 1.00 95.00 102 GLU A N 1
ATOM 796 C CA . GLU A 1 102 ? 6.141 7.428 -4.602 1.00 95.00 102 GLU A CA 1
ATOM 797 C C . GLU A 1 102 ? 6.545 5.968 -4.836 1.00 95.00 102 GLU A C 1
ATOM 799 O O . GLU A 1 102 ? 7.083 5.643 -5.897 1.00 95.00 102 GLU A O 1
ATOM 804 N N . LEU A 1 103 ? 6.241 5.064 -3.895 1.00 95.75 103 LEU A N 1
ATOM 805 C CA . LEU A 1 103 ? 6.535 3.640 -4.069 1.00 95.75 103 LEU A CA 1
ATOM 806 C C . LEU A 1 103 ? 5.786 3.042 -5.260 1.00 95.75 103 LEU A C 1
ATOM 808 O O . LEU A 1 103 ? 6.399 2.342 -6.065 1.00 95.75 103 LEU A O 1
ATOM 812 N N . ALA A 1 104 ? 4.493 3.337 -5.415 1.00 96.06 104 ALA A N 1
ATOM 813 C CA . ALA A 1 104 ? 3.721 2.869 -6.563 1.00 96.06 104 ALA A CA 1
ATOM 814 C C . ALA A 1 104 ? 4.390 3.280 -7.885 1.00 96.06 104 ALA A C 1
ATOM 816 O O . ALA A 1 104 ? 4.624 2.435 -8.749 1.00 96.06 104 ALA A O 1
ATOM 817 N N . GLN A 1 105 ? 4.797 4.549 -8.000 1.00 94.62 105 GLN A N 1
ATOM 818 C CA . GLN A 1 105 ? 5.534 5.039 -9.163 1.00 94.62 105 GLN A CA 1
ATOM 819 C C . GLN A 1 105 ? 6.867 4.311 -9.358 1.00 94.62 105 GLN A C 1
ATOM 821 O O . GLN A 1 105 ? 7.157 3.832 -10.452 1.00 94.62 105 GLN A O 1
ATOM 826 N N . GLN A 1 106 ? 7.662 4.193 -8.297 1.00 94.44 106 GLN A N 1
ATOM 827 C CA . GLN A 1 106 ? 8.962 3.536 -8.352 1.00 94.44 106 GLN A CA 1
ATOM 828 C C . GLN A 1 106 ? 8.847 2.088 -8.850 1.00 94.44 106 GLN A C 1
ATOM 830 O O . GLN A 1 106 ? 9.699 1.623 -9.608 1.00 94.44 106 GLN A O 1
ATOM 835 N N . TYR A 1 107 ? 7.817 1.359 -8.421 1.00 94.00 107 TYR A N 1
ATOM 836 C CA . TYR A 1 107 ? 7.600 -0.023 -8.841 1.00 94.00 107 TYR A CA 1
ATOM 837 C C . TYR A 1 107 ? 7.060 -0.131 -10.269 1.00 94.00 107 TYR A C 1
ATOM 839 O O . TYR A 1 107 ? 7.483 -1.033 -10.996 1.00 94.00 107 TYR A O 1
ATOM 847 N N . GLN A 1 108 ? 6.234 0.813 -10.718 1.00 93.25 108 GLN A N 1
ATOM 848 C CA . GLN A 1 108 ? 5.847 0.909 -12.128 1.00 93.25 108 GLN A CA 1
ATOM 849 C C . GLN A 1 108 ? 7.052 1.154 -13.039 1.00 93.25 108 GLN A C 1
ATOM 851 O O . GLN A 1 108 ? 7.208 0.452 -14.037 1.00 93.25 108 GLN A O 1
ATOM 856 N N . ASP A 1 109 ? 7.956 2.060 -12.654 1.00 92.31 109 ASP A N 1
ATOM 857 C CA . ASP A 1 109 ? 9.194 2.344 -13.395 1.00 92.31 109 ASP A CA 1
ATOM 858 C C . ASP A 1 109 ? 10.126 1.116 -13.477 1.00 92.31 109 ASP A C 1
ATOM 860 O O . ASP A 1 109 ? 10.979 1.022 -14.361 1.00 92.31 109 ASP A O 1
ATOM 864 N N . ARG A 1 110 ? 9.944 0.144 -12.573 1.00 90.94 110 ARG A N 1
ATOM 865 C CA . ARG A 1 110 ? 10.661 -1.141 -12.533 1.00 90.94 110 ARG A CA 1
ATOM 866 C C . ARG A 1 110 ? 9.933 -2.285 -13.249 1.00 90.94 110 ARG A C 1
ATOM 868 O O . ARG A 1 110 ? 10.461 -3.392 -13.264 1.00 90.94 110 ARG A O 1
ATOM 875 N N . GLY A 1 111 ? 8.760 -2.035 -13.834 1.00 91.25 111 GLY A N 1
ATOM 876 C CA . GLY A 1 111 ? 8.004 -3.011 -14.628 1.00 91.25 111 GLY A CA 1
ATOM 877 C C . GLY A 1 111 ? 6.744 -3.572 -13.963 1.00 91.25 111 GLY A C 1
ATOM 878 O O . GLY A 1 111 ? 5.981 -4.267 -14.630 1.00 91.25 111 GLY A O 1
ATOM 879 N N . PHE A 1 112 ? 6.455 -3.242 -12.699 1.00 92.81 112 PHE A N 1
ATOM 880 C CA . PHE A 1 112 ? 5.206 -3.649 -12.041 1.00 92.81 112 PHE A CA 1
ATOM 881 C C . PHE A 1 112 ? 4.054 -2.758 -12.503 1.00 92.81 112 PHE A C 1
ATOM 883 O O . PHE A 1 112 ? 3.718 -1.755 -11.874 1.00 92.81 112 PHE A O 1
ATOM 890 N N . ARG A 1 113 ? 3.449 -3.120 -13.636 1.00 89.62 113 ARG A N 1
ATOM 891 C CA . ARG A 1 113 ? 2.463 -2.293 -14.351 1.00 89.62 113 ARG A CA 1
ATOM 892 C C . ARG A 1 113 ? 1.227 -1.963 -13.512 1.00 89.62 113 ARG A C 1
ATOM 894 O O . ARG A 1 113 ? 0.645 -0.903 -13.701 1.00 89.62 113 ARG A O 1
ATOM 901 N N . GLN A 1 114 ? 0.868 -2.840 -12.575 1.00 94.12 114 GLN A N 1
ATOM 902 C CA . GLN A 1 114 ? -0.298 -2.698 -11.699 1.00 94.12 114 GLN A CA 1
ATOM 903 C C . GLN A 1 114 ? 0.067 -2.271 -10.265 1.00 94.12 114 GLN A C 1
ATOM 905 O O . GLN A 1 114 ? -0.653 -2.593 -9.320 1.00 94.12 114 GLN A O 1
ATOM 910 N N . ALA A 1 115 ? 1.190 -1.571 -10.071 1.00 95.94 115 ALA A N 1
ATOM 911 C CA . ALA A 1 115 ? 1.492 -0.960 -8.781 1.00 95.94 115 ALA A CA 1
ATOM 912 C C . ALA A 1 115 ? 0.706 0.353 -8.600 1.00 95.94 115 ALA A C 1
ATOM 914 O O . ALA A 1 115 ? 0.805 1.272 -9.411 1.00 95.94 115 ALA A O 1
ATOM 915 N N . LYS A 1 116 ? -0.081 0.426 -7.526 1.00 97.31 116 LYS A N 1
ATOM 916 C CA . LYS A 1 116 ? -1.001 1.518 -7.185 1.00 97.31 116 LYS A CA 1
ATOM 917 C C . LYS A 1 116 ? -0.818 1.939 -5.732 1.00 97.31 116 LYS A C 1
ATOM 919 O O . LYS A 1 116 ? -0.201 1.219 -4.947 1.00 97.31 116 LYS A O 1
ATOM 924 N N . PHE A 1 117 ? -1.386 3.078 -5.353 1.00 97.50 117 PHE A N 1
ATOM 925 C CA . PHE A 1 117 ? -1.511 3.481 -3.954 1.00 97.50 117 PHE A CA 1
ATOM 926 C C . PHE A 1 117 ? -2.972 3.575 -3.505 1.00 97.50 117 PHE A C 1
ATOM 928 O O . PHE A 1 117 ? -3.859 3.926 -4.283 1.00 97.50 117 PHE A O 1
ATOM 935 N N . LEU A 1 118 ? -3.209 3.253 -2.236 1.00 97.94 118 LEU A N 1
ATOM 936 C CA . LEU A 1 118 ? -4.509 3.346 -1.587 1.00 97.94 118 LEU A CA 1
ATOM 937 C C . LEU A 1 118 ? -4.854 4.812 -1.306 1.00 97.94 118 LEU A C 1
ATOM 939 O O . LEU A 1 118 ? -4.162 5.469 -0.532 1.00 97.94 118 LEU A O 1
ATOM 943 N N . GLU A 1 119 ? -5.940 5.303 -1.893 1.00 96.31 119 GLU A N 1
ATOM 944 C CA . GLU A 1 119 ? -6.389 6.686 -1.704 1.00 96.31 119 GLU A CA 1
ATOM 945 C C . GLU A 1 119 ? -6.822 6.957 -0.259 1.00 96.31 119 GLU A C 1
ATOM 947 O O . GLU A 1 119 ? -7.681 6.261 0.292 1.00 96.31 119 GLU A O 1
ATOM 952 N N . GLY A 1 120 ? -6.240 7.996 0.344 1.00 95.88 120 GLY A N 1
ATOM 953 C CA . GLY A 1 120 ? -6.486 8.413 1.725 1.00 95.88 120 GLY A CA 1
ATOM 954 C C . GLY A 1 120 ? -5.928 7.453 2.781 1.00 95.88 120 GLY A C 1
ATOM 955 O O . GLY A 1 120 ? -6.191 7.629 3.978 1.00 95.88 120 GLY A O 1
ATOM 956 N N . GLY A 1 121 ? -5.185 6.432 2.349 1.00 96.38 121 GLY A N 1
ATOM 957 C CA . GLY A 1 121 ? -4.397 5.559 3.201 1.00 96.38 121 GLY A CA 1
ATOM 958 C C . GLY A 1 121 ? -5.168 4.912 4.356 1.00 96.38 121 GLY A C 1
ATOM 959 O O . GLY A 1 121 ? -6.318 4.480 4.241 1.00 96.38 121 GLY A O 1
ATOM 960 N N . VAL A 1 122 ? -4.499 4.831 5.508 1.00 96.75 122 VAL A N 1
ATOM 961 C CA . VAL A 1 122 ? -5.023 4.176 6.722 1.00 96.75 122 VAL A CA 1
ATOM 962 C C . VAL A 1 122 ? -6.278 4.864 7.260 1.00 96.75 122 VAL A C 1
ATOM 964 O O . VAL A 1 122 ? -7.158 4.202 7.814 1.00 96.75 122 VAL A O 1
ATOM 967 N N . GLU A 1 123 ? -6.377 6.185 7.119 1.00 96.50 123 GLU A N 1
ATOM 968 C CA . GLU A 1 123 ? -7.533 6.936 7.610 1.00 96.50 123 GLU A CA 1
ATOM 969 C C . GLU A 1 123 ? -8.786 6.607 6.793 1.00 96.50 123 GLU A C 1
ATOM 971 O O . GLU A 1 123 ? -9.824 6.274 7.366 1.00 96.50 123 GLU A O 1
ATOM 976 N N . ALA A 1 124 ? -8.682 6.607 5.460 1.00 97.12 124 ALA A N 1
ATOM 977 C CA . ALA A 1 124 ? -9.797 6.250 4.589 1.00 97.12 124 ALA A CA 1
ATOM 978 C C . ALA A 1 124 ? -10.271 4.805 4.816 1.00 97.12 124 ALA A C 1
ATOM 980 O O . ALA A 1 124 ? -11.477 4.548 4.819 1.00 97.12 124 ALA A O 1
ATOM 981 N N . TRP A 1 125 ? -9.347 3.876 5.083 1.00 97.69 125 TRP A N 1
ATOM 982 C CA . TRP A 1 125 ? -9.677 2.497 5.456 1.00 97.69 125 TRP A CA 1
ATOM 983 C C . TRP A 1 125 ? -10.512 2.418 6.739 1.00 97.69 125 TRP A C 1
ATOM 985 O O . TRP A 1 125 ? -11.578 1.798 6.765 1.00 97.69 125 TRP A O 1
ATOM 995 N N . LYS A 1 126 ? -10.074 3.114 7.793 1.00 96.62 126 LYS A N 1
ATOM 996 C CA . LYS A 1 126 ? -10.797 3.177 9.072 1.00 96.62 126 LYS A CA 1
ATOM 997 C C . LYS A 1 126 ? -12.158 3.860 8.934 1.00 96.62 126 LYS A C 1
ATOM 999 O O . LYS A 1 126 ? -13.128 3.394 9.527 1.00 96.62 126 LYS A O 1
ATOM 1004 N N . ASN A 1 127 ? -12.256 4.914 8.124 1.00 97.12 127 ASN A N 1
ATOM 1005 C CA . ASN A 1 127 ? -13.506 5.645 7.891 1.00 97.12 127 ASN A CA 1
ATOM 1006 C C . ASN A 1 127 ? -14.578 4.791 7.191 1.00 97.12 127 ASN A C 1
ATOM 1008 O O . ASN A 1 127 ? -15.768 5.017 7.398 1.00 97.12 127 ASN A O 1
ATOM 1012 N N . GLN A 1 128 ? -14.173 3.780 6.418 1.00 96.56 128 GLN A N 1
ATOM 1013 C CA . GLN A 1 128 ? -15.076 2.772 5.845 1.00 96.56 128 GLN A CA 1
ATOM 1014 C C . GLN A 1 128 ? -15.481 1.675 6.853 1.00 96.56 128 GLN A C 1
ATOM 1016 O O . GLN A 1 128 ? -16.252 0.776 6.521 1.00 96.56 128 GLN A O 1
ATOM 1021 N N . GLY A 1 129 ? -14.969 1.722 8.088 1.00 97.00 129 GLY A N 1
ATOM 1022 C CA . GLY A 1 129 ? -15.228 0.721 9.126 1.00 97.00 129 GLY A CA 1
ATOM 1023 C C . GLY A 1 129 ? -14.504 -0.604 8.888 1.00 97.00 129 GLY A C 1
ATOM 1024 O O . GLY A 1 129 ? -14.947 -1.647 9.370 1.00 97.00 129 GLY A O 1
ATOM 1025 N N . PHE A 1 130 ? -13.424 -0.592 8.105 1.00 95.62 130 PHE A N 1
ATOM 1026 C CA . PHE A 1 130 ? -12.660 -1.793 7.799 1.00 95.62 130 PHE A CA 1
ATOM 1027 C C . PHE A 1 130 ? -11.639 -2.102 8.914 1.00 95.62 130 PHE A C 1
ATOM 1029 O O . PHE A 1 130 ? -11.134 -1.181 9.563 1.00 95.62 130 PHE A O 1
ATOM 1036 N N . PRO A 1 131 ? -11.349 -3.390 9.174 1.00 95.88 131 PRO A N 1
ATOM 1037 C CA . PRO A 1 131 ? -10.505 -3.811 10.290 1.00 95.88 131 PRO A CA 1
ATOM 1038 C C . PRO A 1 131 ? -9.021 -3.494 10.070 1.00 95.88 131 PRO A C 1
ATOM 1040 O O . PRO A 1 131 ? -8.522 -3.465 8.946 1.00 95.88 131 PRO A O 1
ATOM 1043 N N . VAL A 1 132 ? -8.321 -3.270 11.177 1.00 95.25 132 VAL A N 1
ATOM 1044 C CA . VAL A 1 132 ? -6.862 -3.129 11.260 1.00 95.25 132 VAL A CA 1
ATOM 1045 C C . VAL A 1 132 ? -6.310 -4.296 12.077 1.00 95.25 132 VAL A C 1
ATOM 1047 O O . VAL A 1 132 ? -7.052 -4.852 12.892 1.00 95.25 132 VAL A O 1
ATOM 1050 N N . ALA A 1 133 ? -5.063 -4.687 11.821 1.00 90.69 133 ALA A N 1
ATOM 1051 C CA . ALA A 1 133 ? -4.415 -5.824 12.478 1.00 90.69 133 ALA A CA 1
ATOM 1052 C C . ALA A 1 133 ? -3.844 -5.466 13.861 1.00 90.69 133 ALA A C 1
ATOM 1054 O O . ALA A 1 133 ? -3.567 -4.268 14.107 1.00 90.69 133 ALA A O 1
#

Radius of gyration: 22.0 Å; chains: 1; bounding box: 34×51×78 Å